Protein AF-A0A7C5D2A4-F1 (afdb_monomer)

Secondary structure (DSSP, 8-state):
-------GGGTTTTGGGSS-TTT--TT-GGGTT--SS-SS--HHHHHHHT--TT-SSSSSSSS-HHHHHHHT--TT-TTTGGG-----

Sequence (88 aa):
MKNLSIALGSMLALAALMGMAAALNPLSDSDWDYDPDMDGLTNLDEFLAGSDPNNWDTDGDGLPDGWEVDNSLDPTDPLDAEDDNDYF

Solvent-accessible surface area (backbone atoms only — not comparable to full-atom values): 5528 Å² total; per-residue (Å²): 136,92,82,81,84,73,66,71,82,68,60,70,72,55,53,74,71,71,75,66,61,84,64,62,53,92,88,40,83,73,39,42,77,35,48,77,54,72,44,76,41,27,39,47,52,22,64,73,70,70,38,48,53,76,38,40,39,54,50,67,71,79,57,36,34,34,54,28,53,76,70,74,46,58,38,70,43,60,69,64,59,73,79,58,86,75,92,122

Radius of gyration: 14.63 Å; Cα contacts (8 Å, |Δi|>4): 102; chains: 1; bounding box: 36×25×47 Å

Foldseek 3Di:
DDDDPPPLVPVLPPLVVLPLPPQDDSVDPVSQQDQQCPLQHGVVRCSVLVAHSNDQQRCPLPHGCNVCVVVVHRSNDSVSCVPPPPPD

Mean predicted aligned error: 10.57 Å

pLDDT: mean 73.74, std 20.6, range [34.28, 95.88]

Nearest PDB structures (foldseek):
  7c7u-assembly1_A  TM=9.342E-01  e=7.423E-02  Staphylococcus aureus
  7c7r-assembly2_A  TM=8.664E-01  e=8.489E-02  Staphylococcus aureus

Structure (mmCIF, N/CA/C/O backbone):
data_AF-A0A7C5D2A4-F1
#
_entry.id   AF-A0A7C5D2A4-F1
#
loop_
_atom_site.group_PDB
_atom_site.id
_atom_site.type_symbol
_atom_site.label_atom_id
_atom_site.label_alt_id
_atom_site.label_comp_id
_atom_site.label_asym_id
_atom_site.label_entity_id
_atom_site.label_seq_id
_atom_site.pdbx_PDB_ins_code
_atom_site.Cartn_x
_atom_site.Cartn_y
_atom_site.Cartn_z
_atom_site.occupancy
_atom_site.B_iso_or_equiv
_atom_site.auth_seq_id
_atom_site.auth_comp_id
_atom_site.auth_asym_id
_atom_site.auth_atom_id
_atom_site.pdbx_PDB_model_num
ATOM 1 N N . MET A 1 1 ? 3.921 -9.192 -30.197 1.00 41.38 1 MET A N 1
ATOM 2 C CA . MET A 1 1 ? 2.944 -8.099 -29.996 1.00 41.38 1 MET A CA 1
ATOM 3 C C . MET A 1 1 ? 3.616 -7.128 -29.035 1.00 41.38 1 MET A C 1
ATOM 5 O O . MET A 1 1 ? 4.217 -7.598 -28.082 1.00 41.38 1 MET A O 1
ATOM 9 N N . LYS A 1 2 ? 3.762 -5.863 -29.439 1.00 46.53 2 LYS A N 1
ATOM 10 C CA . LYS A 1 2 ? 4.826 -4.934 -29.014 1.00 46.53 2 LYS A CA 1
ATOM 11 C C . LYS A 1 2 ? 4.271 -3.801 -28.145 1.00 46.53 2 LYS A C 1
ATOM 13 O O . LYS A 1 2 ? 3.974 -2.759 -28.719 1.00 46.53 2 LYS A O 1
ATOM 18 N N . ASN A 1 3 ? 4.087 -3.971 -26.837 1.00 37.03 3 ASN A N 1
ATOM 19 C CA . ASN A 1 3 ? 3.609 -2.897 -25.945 1.00 37.03 3 ASN A CA 1
ATOM 20 C C . ASN A 1 3 ? 3.280 -3.516 -24.580 1.00 37.03 3 ASN A C 1
ATOM 22 O O . ASN A 1 3 ? 2.290 -4.224 -24.495 1.00 37.03 3 ASN A O 1
ATOM 26 N N . LEU A 1 4 ? 4.108 -3.374 -23.539 1.00 34.28 4 LEU A N 1
ATOM 27 C CA . LEU A 1 4 ? 3.947 -2.265 -22.592 1.00 34.28 4 LEU A CA 1
ATOM 28 C C . LEU A 1 4 ? 5.227 -2.046 -21.740 1.00 34.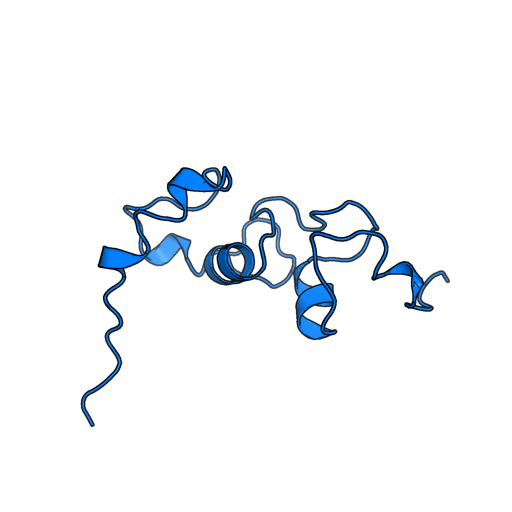28 4 LEU A C 1
ATOM 30 O O . LEU A 1 4 ? 5.230 -2.261 -20.536 1.00 34.28 4 LEU A O 1
ATOM 34 N N . SER A 1 5 ? 6.345 -1.621 -22.341 1.00 45.50 5 SER A N 1
ATOM 35 C CA . SER A 1 5 ? 7.424 -0.994 -21.554 1.00 45.50 5 SER A CA 1
ATOM 36 C C . SER A 1 5 ? 6.966 0.413 -21.181 1.00 45.50 5 SER A C 1
ATOM 38 O O . SER A 1 5 ? 7.282 1.378 -21.880 1.00 45.50 5 SER A O 1
ATOM 40 N N . ILE A 1 6 ? 6.152 0.524 -20.131 1.00 44.00 6 ILE A N 1
ATOM 41 C CA . ILE A 1 6 ? 5.971 1.799 -19.438 1.00 44.00 6 ILE A CA 1
ATOM 42 C C . ILE A 1 6 ? 7.352 2.144 -18.892 1.00 44.00 6 ILE A C 1
ATOM 44 O O . ILE A 1 6 ? 7.988 1.342 -18.216 1.00 44.00 6 ILE A O 1
ATOM 48 N N . ALA A 1 7 ? 7.876 3.290 -19.302 1.00 41.56 7 ALA A N 1
ATOM 49 C CA . ALA A 1 7 ? 9.173 3.749 -18.859 1.00 41.56 7 ALA A CA 1
ATOM 50 C C . ALA A 1 7 ? 9.122 3.991 -17.339 1.00 41.56 7 ALA A C 1
ATOM 52 O O . ALA A 1 7 ? 8.626 5.029 -16.905 1.00 41.56 7 ALA A O 1
ATOM 53 N N . LEU A 1 8 ? 9.683 3.067 -16.544 1.00 46.81 8 LEU A N 1
ATOM 54 C CA . LEU A 1 8 ? 9.949 3.250 -15.105 1.00 46.81 8 LEU A CA 1
ATOM 55 C C . LEU A 1 8 ? 10.698 4.570 -14.821 1.00 46.81 8 LEU A C 1
ATOM 57 O O . LEU A 1 8 ? 10.560 5.159 -13.756 1.00 46.81 8 LEU A O 1
ATOM 61 N N . GLY A 1 9 ? 11.411 5.099 -15.823 1.00 42.78 9 GLY A N 1
ATOM 62 C CA . GLY A 1 9 ? 12.151 6.362 -15.789 1.00 42.78 9 GLY A CA 1
ATOM 63 C C . GLY A 1 9 ? 11.356 7.629 -15.429 1.00 42.78 9 GLY A C 1
ATOM 64 O O . GLY A 1 9 ? 11.984 8.622 -15.071 1.00 42.78 9 GLY A O 1
ATOM 65 N N . SER A 1 10 ? 10.018 7.644 -15.535 1.00 44.78 10 SER A N 1
ATOM 66 C CA . SER A 1 10 ? 9.211 8.867 -15.330 1.00 44.78 10 SER A CA 1
ATOM 67 C C . SER A 1 10 ? 8.335 8.907 -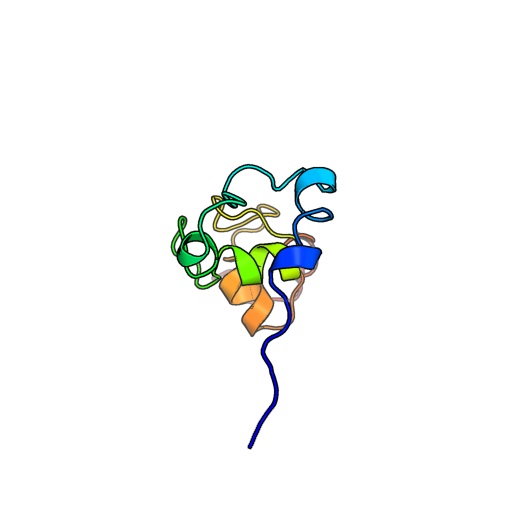14.071 1.00 44.78 10 SER A C 1
ATOM 69 O O . SER A 1 10 ? 7.849 9.986 -13.744 1.00 44.78 10 SER A O 1
ATOM 71 N N . MET A 1 11 ? 8.154 7.801 -13.336 1.00 50.47 11 MET A N 1
ATOM 72 C CA . MET A 1 11 ? 7.496 7.825 -12.008 1.00 50.47 11 MET A CA 1
ATOM 73 C C . MET A 1 11 ? 8.449 8.278 -10.882 1.00 50.47 11 MET A C 1
ATOM 75 O O . MET A 1 11 ? 8.013 8.795 -9.857 1.00 50.47 11 MET A O 1
ATOM 79 N N . LEU A 1 12 ? 9.757 8.196 -11.147 1.00 47.97 12 LEU A N 1
ATOM 80 C CA . LEU A 1 12 ? 10.904 8.555 -10.301 1.00 47.97 12 LEU A CA 1
ATOM 81 C C . LEU A 1 12 ? 10.894 9.950 -9.645 1.00 47.97 12 LEU A C 1
ATOM 83 O O . LEU A 1 12 ? 11.637 10.170 -8.694 1.00 47.97 12 LEU A O 1
ATOM 87 N N . ALA A 1 13 ? 10.106 10.907 -10.140 1.00 46.62 13 ALA A N 1
ATOM 88 C CA . ALA A 1 13 ? 10.097 12.279 -9.620 1.00 46.62 13 ALA A CA 1
ATOM 89 C C . ALA A 1 13 ? 8.904 12.601 -8.703 1.00 46.62 13 ALA A C 1
ATOM 91 O O . ALA A 1 13 ? 8.916 13.651 -8.062 1.00 46.62 13 ALA A O 1
ATOM 92 N N . LEU A 1 14 ? 7.883 11.735 -8.641 1.00 45.69 14 LEU A N 1
ATOM 93 C CA . LEU A 1 14 ? 6.668 11.999 -7.862 1.00 45.69 14 LEU A CA 1
ATOM 94 C C . LEU A 1 14 ? 6.728 11.377 -6.458 1.00 45.69 14 LEU A C 1
ATOM 96 O O . LEU A 1 14 ? 6.361 12.043 -5.495 1.00 45.69 14 LEU A O 1
ATOM 100 N N . ALA A 1 15 ? 7.282 10.165 -6.324 1.00 49.75 15 ALA A N 1
ATOM 101 C CA . ALA A 1 15 ? 7.391 9.466 -5.037 1.00 49.75 15 ALA A CA 1
ATOM 102 C C . ALA A 1 15 ? 8.254 10.214 -4.005 1.00 49.75 15 ALA A C 1
ATOM 104 O O . ALA A 1 15 ? 7.896 10.320 -2.835 1.00 49.75 15 ALA A O 1
ATOM 105 N N . ALA A 1 16 ? 9.339 10.855 -4.450 1.00 47.78 16 ALA A N 1
ATOM 106 C CA . ALA A 1 16 ? 10.200 11.664 -3.585 1.00 47.78 16 ALA A CA 1
ATOM 107 C C . ALA A 1 16 ? 9.520 12.938 -3.031 1.00 47.78 16 ALA A C 1
ATOM 109 O O . ALA A 1 16 ? 10.067 13.570 -2.127 1.00 47.78 16 ALA A O 1
ATOM 110 N N . LEU A 1 17 ? 8.359 13.339 -3.567 1.00 46.91 17 LEU A N 1
ATOM 111 C CA . LEU A 1 17 ? 7.629 14.533 -3.133 1.00 46.91 17 LEU A CA 1
ATOM 112 C C . LEU A 1 17 ? 6.531 14.237 -2.095 1.00 46.91 17 LEU A C 1
ATOM 114 O O . LEU A 1 17 ? 6.096 15.175 -1.431 1.00 46.91 17 LEU A O 1
ATOM 118 N N . MET A 1 18 ? 6.100 12.976 -1.949 1.00 51.03 18 MET A N 1
ATOM 119 C CA . MET A 1 18 ? 4.959 12.587 -1.098 1.00 51.03 18 MET A CA 1
ATOM 120 C C . MET A 1 18 ? 5.363 12.083 0.301 1.00 51.03 18 MET A C 1
ATOM 122 O O . MET A 1 18 ? 4.514 11.722 1.100 1.00 51.03 18 MET A O 1
ATOM 126 N N . GLY A 1 19 ? 6.655 12.081 0.645 1.00 50.56 19 GLY A N 1
ATOM 127 C CA . GLY A 1 19 ? 7.118 11.684 1.984 1.00 50.56 19 GLY A CA 1
ATOM 128 C C . GLY A 1 19 ? 7.266 10.173 2.210 1.00 50.56 19 GLY A C 1
ATOM 129 O O . GLY A 1 19 ? 7.892 9.790 3.190 1.00 50.56 19 GLY A O 1
ATOM 130 N N . MET A 1 20 ? 6.843 9.330 1.265 1.00 54.25 20 MET A N 1
ATOM 131 C CA . MET A 1 20 ? 6.938 7.854 1.300 1.00 54.25 20 MET A CA 1
ATOM 132 C C . MET A 1 20 ? 8.343 7.334 0.923 1.00 54.25 20 MET A C 1
ATOM 134 O O . MET A 1 20 ? 8.528 6.268 0.343 1.00 54.25 20 MET A O 1
ATOM 138 N N . ALA A 1 21 ? 9.377 8.134 1.188 1.00 46.72 21 ALA A N 1
ATOM 139 C CA . ALA A 1 21 ? 10.736 7.933 0.683 1.00 46.72 21 ALA A CA 1
ATOM 140 C C . ALA A 1 21 ? 11.536 6.841 1.424 1.00 46.72 21 ALA A C 1
ATOM 142 O O . ALA A 1 21 ? 12.747 6.745 1.219 1.00 46.72 21 ALA A O 1
ATOM 143 N N . ALA A 1 22 ? 10.908 6.066 2.314 1.00 52.25 22 ALA A N 1
ATOM 144 C CA . ALA A 1 22 ? 11.621 5.138 3.187 1.00 52.25 22 ALA A CA 1
ATOM 145 C C . ALA A 1 22 ? 11.896 3.763 2.553 1.00 52.25 22 ALA A C 1
ATOM 147 O O . ALA A 1 22 ? 12.973 3.227 2.810 1.00 52.25 22 ALA A O 1
ATOM 148 N N . ALA A 1 23 ? 11.013 3.228 1.698 1.00 56.06 23 ALA A N 1
ATOM 149 C CA . ALA A 1 23 ? 11.213 1.886 1.127 1.00 56.06 23 ALA A CA 1
ATOM 150 C C . ALA A 1 23 ? 11.594 1.843 -0.352 1.00 56.06 23 ALA A C 1
ATOM 152 O O . ALA A 1 23 ? 12.146 0.848 -0.789 1.00 56.06 23 ALA A O 1
ATOM 153 N N . LEU A 1 24 ? 11.343 2.894 -1.135 1.00 58.84 24 LEU A N 1
ATOM 154 C CA . LEU A 1 24 ? 11.645 2.860 -2.566 1.00 58.84 24 LEU A CA 1
ATOM 155 C C . LEU A 1 24 ? 13.046 3.406 -2.835 1.00 58.84 24 LEU A C 1
ATOM 157 O O . LEU A 1 24 ? 13.257 4.620 -2.899 1.00 58.84 24 LEU A O 1
ATOM 161 N N . ASN A 1 25 ? 14.014 2.521 -3.056 1.00 61.06 25 ASN A N 1
ATOM 162 C CA . ASN A 1 25 ? 15.292 2.879 -3.647 1.00 61.06 25 ASN A CA 1
ATOM 163 C C . ASN A 1 25 ? 15.103 3.146 -5.153 1.00 61.06 25 ASN A C 1
ATOM 165 O O . ASN A 1 25 ? 14.969 2.209 -5.947 1.00 61.06 25 ASN A O 1
ATOM 169 N N . PRO A 1 26 ? 15.202 4.411 -5.603 1.00 55.53 26 PRO A N 1
ATOM 170 C CA . PRO A 1 26 ? 14.974 4.784 -7.000 1.00 55.53 26 PRO A CA 1
ATOM 171 C C . PRO A 1 26 ? 16.000 4.194 -7.984 1.00 55.53 26 PRO A C 1
ATOM 173 O O . PRO A 1 26 ? 15.870 4.365 -9.194 1.00 55.53 26 PRO A O 1
ATOM 176 N N . LEU A 1 27 ? 17.058 3.551 -7.488 1.00 55.38 27 LEU A N 1
ATOM 177 C CA . LEU A 1 27 ? 18.125 2.955 -8.290 1.00 55.38 27 LEU A CA 1
ATOM 178 C C . LEU A 1 27 ? 18.012 1.426 -8.402 1.00 55.38 27 LEU A C 1
ATOM 180 O O . LEU A 1 27 ? 18.905 0.804 -8.980 1.00 55.38 27 LEU A O 1
ATOM 184 N N . SER A 1 28 ? 16.963 0.823 -7.835 1.00 61.69 28 SER A N 1
ATOM 185 C CA . SER A 1 28 ? 16.809 -0.625 -7.714 1.00 61.69 28 SER A CA 1
ATOM 186 C C . SER A 1 28 ? 15.420 -1.058 -8.183 1.00 61.69 28 SER A C 1
ATOM 188 O O . SER A 1 28 ? 14.457 -1.004 -7.428 1.00 61.69 28 SER A O 1
ATOM 190 N N . ASP A 1 29 ? 15.318 -1.531 -9.428 1.00 60.03 29 ASP A N 1
ATOM 191 C CA . ASP A 1 29 ? 14.051 -2.034 -9.988 1.00 60.03 29 ASP A CA 1
ATOM 192 C C . ASP A 1 29 ? 13.490 -3.232 -9.192 1.00 60.03 29 ASP A C 1
ATOM 194 O O . ASP A 1 29 ? 12.292 -3.475 -9.204 1.00 60.03 29 ASP A O 1
ATOM 198 N N . SER A 1 30 ? 14.340 -3.977 -8.473 1.00 68.00 30 SER A N 1
ATOM 199 C CA . SER A 1 30 ? 13.916 -5.112 -7.639 1.00 68.00 30 SER A CA 1
ATOM 200 C C . SER A 1 30 ? 13.248 -4.707 -6.327 1.00 68.00 30 SER A C 1
ATOM 202 O O . SER A 1 30 ? 12.747 -5.573 -5.624 1.00 68.00 30 SER A O 1
ATOM 204 N N . ASP A 1 31 ? 13.302 -3.426 -5.969 1.00 74.81 31 ASP A N 1
ATOM 205 C CA . ASP A 1 31 ? 12.690 -2.915 -4.741 1.00 74.81 31 ASP A CA 1
ATOM 206 C C . ASP A 1 31 ? 11.177 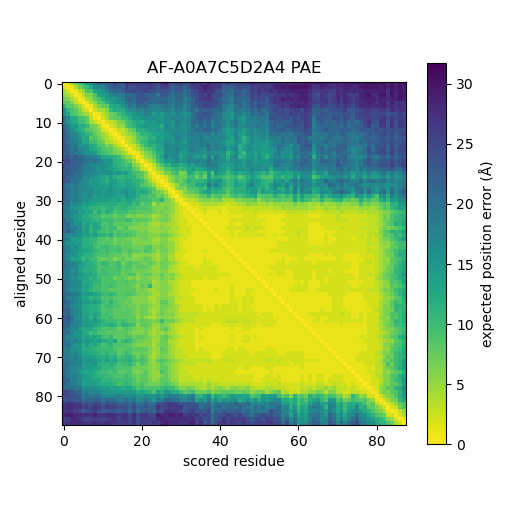-2.741 -4.888 1.00 74.81 31 ASP A C 1
ATOM 208 O O . ASP A 1 31 ? 10.452 -2.712 -3.911 1.00 74.81 31 ASP A O 1
ATOM 212 N N . TRP A 1 32 ? 10.683 -2.633 -6.121 1.00 78.19 32 TRP A N 1
ATOM 213 C CA . TRP A 1 32 ? 9.279 -2.334 -6.402 1.00 78.19 32 TRP A CA 1
ATOM 214 C C . TRP A 1 32 ? 8.367 -3.537 -6.149 1.00 78.19 32 TRP A C 1
ATOM 216 O O . TRP A 1 32 ? 7.204 -3.362 -5.807 1.00 78.19 32 TRP A O 1
ATOM 226 N N . ASP A 1 33 ? 8.916 -4.742 -6.312 1.00 84.44 33 ASP A N 1
ATOM 227 C CA . ASP A 1 33 ? 8.228 -6.017 -6.090 1.00 84.44 33 ASP A CA 1
ATOM 228 C C . ASP A 1 33 ? 8.495 -6.575 -4.675 1.00 84.44 33 ASP A C 1
ATOM 230 O O . ASP A 1 33 ? 8.164 -7.727 -4.392 1.00 84.44 33 ASP A O 1
ATOM 234 N N . TYR A 1 34 ? 9.181 -5.814 -3.814 1.00 86.56 34 TYR A N 1
ATOM 235 C CA . TYR A 1 34 ? 9.469 -6.223 -2.442 1.00 86.56 34 TYR A CA 1
ATOM 236 C C . TYR A 1 34 ? 8.326 -5.795 -1.517 1.00 86.56 34 TYR A C 1
ATOM 238 O O . TYR A 1 34 ? 7.756 -4.730 -1.718 1.00 86.56 34 TYR A O 1
ATOM 246 N N . ASP A 1 35 ? 8.024 -6.643 -0.539 1.00 90.19 35 ASP A N 1
ATOM 247 C CA . ASP A 1 35 ? 6.972 -6.498 0.475 1.00 90.19 35 ASP A CA 1
ATOM 248 C C . ASP A 1 35 ? 7.678 -6.609 1.849 1.00 90.19 35 ASP A C 1
ATOM 250 O O . ASP A 1 35 ? 8.039 -7.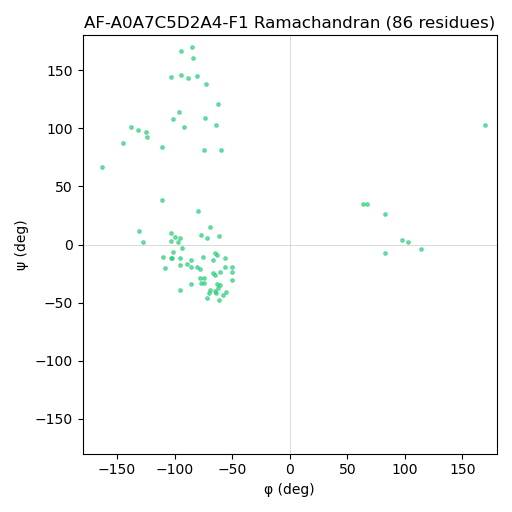720 2.276 1.00 90.19 35 ASP A O 1
ATOM 254 N N . PRO A 1 36 ? 8.088 -5.475 2.454 1.00 89.19 36 PRO A N 1
ATOM 255 C CA . PRO A 1 36 ? 8.932 -5.466 3.649 1.00 89.19 36 PRO A CA 1
ATOM 256 C C . PRO A 1 36 ? 8.214 -5.851 4.944 1.00 89.19 36 PRO A C 1
ATOM 258 O O . PRO A 1 36 ? 8.863 -6.420 5.834 1.00 89.19 36 PRO A O 1
ATOM 261 N N . ASP A 1 37 ? 6.934 -5.521 5.077 1.00 92.88 37 ASP A N 1
ATOM 262 C CA . ASP A 1 37 ? 6.122 -5.735 6.279 1.00 92.88 37 ASP A CA 1
ATOM 263 C C . ASP A 1 37 ? 5.186 -6.949 6.188 1.00 92.88 37 ASP A C 1
ATOM 265 O O . ASP A 1 37 ? 4.700 -7.412 7.225 1.00 92.88 37 ASP A O 1
ATOM 269 N N . MET A 1 38 ? 5.114 -7.581 5.014 1.00 95.81 38 MET A N 1
ATOM 270 C CA . MET A 1 38 ? 4.451 -8.858 4.748 1.00 95.81 38 MET A CA 1
ATOM 271 C C . MET A 1 38 ? 2.931 -8.795 4.883 1.00 95.81 38 MET A C 1
ATOM 273 O O . MET A 1 38 ? 2.314 -9.769 5.339 1.00 95.81 38 MET A O 1
ATOM 277 N N . ASP A 1 39 ? 2.338 -7.669 4.505 1.00 95.19 39 ASP A N 1
ATOM 278 C CA . ASP A 1 39 ? 0.898 -7.427 4.586 1.00 95.19 39 ASP A CA 1
ATOM 279 C C . ASP A 1 39 ? 0.138 -7.870 3.313 1.00 95.19 39 ASP A C 1
ATOM 281 O O . ASP A 1 39 ? -1.068 -8.128 3.357 1.00 95.19 39 ASP A O 1
ATOM 285 N N . GLY A 1 40 ? 0.866 -8.082 2.209 1.00 94.94 40 GLY A N 1
ATOM 286 C CA . GLY A 1 40 ? 0.332 -8.514 0.920 1.00 94.94 40 GLY A CA 1
ATOM 287 C C . GLY A 1 40 ? 0.457 -7.494 -0.213 1.00 94.94 40 GLY A C 1
ATOM 288 O O . GLY A 1 40 ? 0.134 -7.860 -1.350 1.00 94.94 40 GLY A O 1
ATOM 289 N N . LEU A 1 41 ? 0.948 -6.279 0.044 1.00 93.06 41 LEU A N 1
ATOM 290 C CA . LEU A 1 41 ? 1.253 -5.279 -0.977 1.00 93.06 41 LEU A CA 1
ATOM 291 C C . LEU A 1 41 ? 2.758 -5.193 -1.225 1.00 93.06 41 LEU A C 1
ATOM 293 O O . LEU A 1 41 ? 3.587 -5.351 -0.337 1.00 93.06 41 LEU A O 1
ATOM 297 N N . THR A 1 42 ? 3.146 -4.968 -2.480 1.00 91.06 42 THR A N 1
ATOM 298 C CA . THR A 1 42 ? 4.534 -4.591 -2.756 1.00 91.06 42 THR A CA 1
ATOM 299 C C . THR A 1 42 ? 4.709 -3.092 -2.562 1.00 91.06 42 THR A C 1
ATOM 301 O O . THR A 1 42 ? 3.765 -2.327 -2.741 1.00 91.06 42 THR A O 1
ATOM 304 N N . ASN A 1 43 ? 5.950 -2.640 -2.387 1.00 85.50 43 ASN A N 1
ATOM 305 C CA . ASN A 1 43 ? 6.273 -1.215 -2.301 1.00 85.50 43 ASN A CA 1
ATOM 306 C C . ASN A 1 43 ? 5.666 -0.366 -3.447 1.00 85.50 43 ASN A C 1
ATOM 308 O O . ASN A 1 43 ? 5.434 0.835 -3.290 1.00 85.50 43 ASN A O 1
ATOM 312 N N . LEU A 1 44 ? 5.4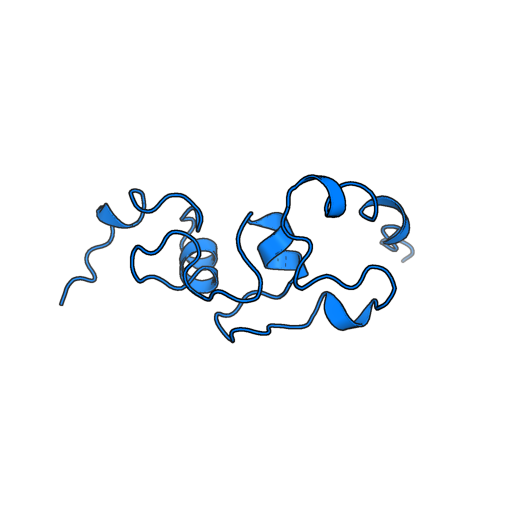82 -0.946 -4.645 1.00 83.00 44 LEU A N 1
ATOM 313 C CA . LEU A 1 44 ? 4.800 -0.277 -5.757 1.00 83.00 44 LEU A CA 1
ATOM 314 C C . LEU A 1 44 ? 3.294 -0.155 -5.516 1.00 83.00 44 LEU A C 1
ATOM 316 O O . LEU A 1 44 ? 2.734 0.905 -5.796 1.00 83.00 44 LEU A O 1
ATOM 320 N N . ASP A 1 45 ? 2.653 -1.229 -5.066 1.00 90.38 45 ASP A N 1
ATOM 321 C CA . ASP A 1 45 ? 1.219 -1.249 -4.795 1.00 90.38 45 ASP A CA 1
ATOM 322 C C . ASP A 1 45 ? 0.878 -0.279 -3.658 1.00 90.38 45 ASP A C 1
ATOM 324 O O . ASP A 1 45 ? -0.029 0.536 -3.810 1.00 90.38 45 ASP A O 1
ATOM 328 N N . GLU A 1 46 ? 1.692 -0.235 -2.607 1.00 91.50 46 GLU A N 1
ATOM 329 C CA . GLU A 1 46 ? 1.543 0.706 -1.488 1.00 91.50 46 GLU A CA 1
ATOM 330 C C . GLU A 1 46 ? 1.749 2.156 -1.913 1.00 91.50 46 GLU A C 1
ATOM 332 O O . GLU A 1 46 ? 0.981 3.051 -1.564 1.00 91.50 46 GLU A O 1
ATOM 337 N N . PHE A 1 47 ? 2.725 2.409 -2.789 1.00 85.88 47 PHE A N 1
ATOM 338 C CA . PHE A 1 47 ? 2.881 3.731 -3.388 1.00 85.88 47 PHE A CA 1
ATOM 339 C C . PHE A 1 47 ? 1.644 4.164 -4.194 1.00 85.88 47 PHE A C 1
ATOM 341 O O . PHE A 1 47 ? 1.329 5.357 -4.250 1.00 85.88 47 PHE A O 1
ATOM 348 N N . LEU A 1 48 ? 0.961 3.221 -4.851 1.00 86.00 48 LEU A N 1
ATOM 349 C CA . LEU A 1 48 ? -0.271 3.491 -5.593 1.00 86.00 48 LEU A CA 1
ATOM 350 C C . LEU A 1 48 ? -1.486 3.651 -4.669 1.00 86.00 48 LEU A C 1
ATOM 352 O O . LEU A 1 48 ? -2.368 4.442 -5.011 1.00 86.00 48 LEU A O 1
ATOM 356 N N . ALA A 1 49 ? -1.518 2.937 -3.542 1.00 87.25 49 ALA A N 1
ATOM 357 C CA . ALA A 1 49 ? -2.567 3.003 -2.527 1.00 87.25 49 ALA A CA 1
ATOM 358 C C . ALA A 1 49 ? -2.441 4.236 -1.618 1.00 87.25 49 ALA A C 1
ATOM 360 O O . ALA A 1 49 ? -3.448 4.777 -1.181 1.00 87.25 49 ALA A O 1
ATOM 361 N N . GLY A 1 50 ? -1.226 4.747 -1.409 1.00 89.31 50 GLY A N 1
ATOM 362 C CA . GLY A 1 50 ? -0.970 5.826 -0.456 1.00 89.31 50 GLY A CA 1
ATOM 363 C C . GLY A 1 50 ? -0.472 5.350 0.912 1.00 89.31 50 GLY A C 1
ATOM 364 O O . GLY A 1 50 ? -0.261 6.210 1.768 1.00 89.31 50 GLY A O 1
ATOM 365 N N . SER A 1 51 ? -0.242 4.046 1.090 1.00 90.69 51 SER A N 1
ATOM 366 C CA . SER A 1 51 ? 0.182 3.420 2.344 1.00 90.69 51 SER A CA 1
ATOM 367 C C . SER A 1 51 ? 1.707 3.442 2.579 1.00 90.69 51 SER A C 1
ATOM 369 O O . SER A 1 51 ? 2.480 3.887 1.714 1.00 90.69 51 SER A O 1
ATOM 371 N N . ASP A 1 52 ? 2.151 3.069 3.787 1.00 90.75 52 ASP A N 1
ATOM 372 C CA . ASP A 1 52 ? 3.560 3.030 4.194 1.00 90.75 52 ASP A CA 1
ATOM 373 C C . ASP A 1 52 ? 4.176 1.624 4.045 1.00 90.75 52 ASP A C 1
ATOM 375 O O . ASP A 1 52 ? 3.921 0.777 4.890 1.00 90.75 52 ASP A O 1
ATOM 379 N N . PRO A 1 53 ? 5.154 1.443 3.135 1.00 90.62 53 PRO A N 1
ATOM 380 C CA . PRO A 1 53 ? 5.841 0.172 2.855 1.00 90.62 53 PRO A CA 1
ATOM 381 C C . PRO A 1 53 ? 6.639 -0.502 3.964 1.00 90.62 53 PRO A C 1
ATOM 383 O O . PRO A 1 53 ? 7.427 -1.415 3.724 1.00 90.62 53 PRO A O 1
ATOM 386 N N . ASN A 1 54 ? 6.565 -0.002 5.188 1.00 92.44 54 ASN A N 1
ATOM 387 C CA . ASN A 1 54 ? 7.173 -0.658 6.342 1.00 92.44 54 ASN A CA 1
ATOM 388 C C . ASN A 1 54 ? 6.191 -0.775 7.508 1.00 92.44 54 ASN A C 1
ATOM 390 O O . ASN A 1 54 ? 6.629 -1.037 8.639 1.00 92.44 54 ASN A O 1
ATOM 394 N N . ASN A 1 55 ? 4.914 -0.510 7.267 1.00 93.62 55 ASN A N 1
ATOM 395 C CA . ASN A 1 55 ? 3.875 -0.522 8.263 1.00 93.62 55 ASN A CA 1
ATOM 396 C C . ASN A 1 55 ? 2.628 -1.203 7.706 1.00 93.62 55 ASN A C 1
ATOM 398 O O . ASN A 1 55 ? 1.816 -0.553 7.074 1.00 93.62 55 ASN A O 1
ATOM 402 N N . TRP A 1 56 ? 2.447 -2.463 8.097 1.00 95.88 56 TRP A N 1
ATOM 403 C CA . TRP A 1 56 ? 1.342 -3.311 7.655 1.00 95.88 56 TRP A CA 1
ATOM 404 C C . TRP A 1 56 ? -0.072 -2.753 7.903 1.00 95.88 56 TRP A C 1
ATOM 406 O O . TRP A 1 56 ? -1.000 -3.379 7.431 1.00 95.88 56 TRP A O 1
ATOM 416 N N . ASP A 1 57 ? -0.236 -1.684 8.687 1.00 95.19 57 ASP A N 1
ATOM 417 C CA . ASP A 1 57 ? -1.499 -1.039 9.092 1.00 95.19 57 ASP A CA 1
ATOM 418 C C . ASP A 1 57 ? -1.230 0.476 9.175 1.00 95.19 57 ASP A C 1
ATOM 420 O O . ASP A 1 57 ? -0.748 1.005 10.193 1.00 95.19 57 ASP A O 1
ATOM 424 N N . THR A 1 58 ? -1.376 1.162 8.045 1.00 95.19 58 THR A N 1
ATOM 425 C CA . THR A 1 58 ? -0.893 2.530 7.839 1.00 95.19 58 THR A CA 1
ATOM 426 C C . THR A 1 58 ? -1.667 3.554 8.657 1.00 95.19 58 THR A C 1
ATOM 428 O O . THR A 1 58 ? -1.058 4.500 9.187 1.00 95.19 58 THR A O 1
ATOM 431 N N . ASP A 1 59 ? -2.979 3.399 8.780 1.00 93.06 59 ASP A N 1
ATOM 432 C CA . ASP A 1 59 ? -3.827 4.336 9.510 1.00 93.06 59 ASP A CA 1
ATOM 433 C C . ASP A 1 59 ? -4.099 3.946 10.972 1.00 93.06 59 ASP A C 1
ATOM 435 O O . ASP A 1 59 ? -4.478 4.810 11.782 1.00 93.06 59 ASP A O 1
ATOM 439 N N . GLY A 1 60 ? -3.751 2.717 11.354 1.00 93.75 60 GLY A N 1
ATOM 440 C CA . GLY A 1 60 ? -3.738 2.242 12.728 1.00 93.75 60 GLY A CA 1
ATOM 441 C C . GLY A 1 60 ? -5.100 1.787 13.238 1.00 93.75 60 GLY A C 1
ATOM 442 O O . GLY A 1 60 ? -5.335 1.892 14.455 1.00 93.75 60 GLY A O 1
ATOM 443 N N . ASP A 1 61 ? -6.001 1.350 12.362 1.00 92.19 61 ASP A N 1
ATOM 444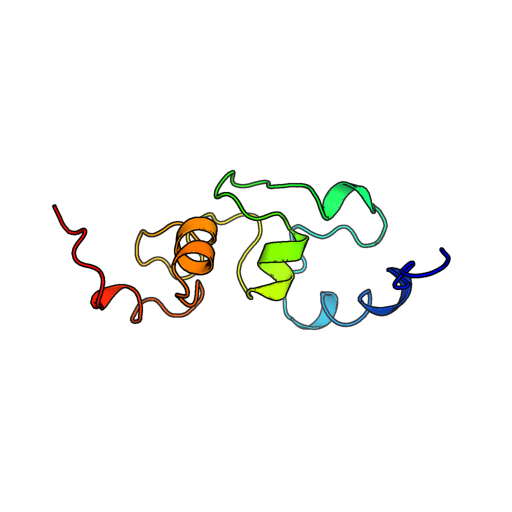 C CA . ASP A 1 61 ? -7.308 0.815 12.746 1.00 92.19 61 ASP A CA 1
ATOM 445 C C . ASP A 1 61 ? -7.291 -0.687 13.093 1.00 92.19 61 ASP A C 1
ATOM 447 O O . ASP A 1 61 ? -8.184 -1.174 13.803 1.00 92.19 61 ASP A O 1
ATOM 451 N N . GLY A 1 62 ? -6.202 -1.378 12.746 1.00 92.12 62 GLY A N 1
ATOM 452 C CA . GLY A 1 62 ? -5.956 -2.783 13.046 1.00 92.12 62 GLY A CA 1
ATOM 453 C C . GLY A 1 62 ? -6.163 -3.743 11.875 1.00 92.12 62 GLY A C 1
ATOM 454 O O . GLY A 1 62 ? -5.996 -4.955 12.085 1.00 92.12 62 GLY A O 1
ATOM 455 N N . LEU A 1 63 ? -6.496 -3.248 10.684 1.00 91.94 63 LEU A N 1
ATOM 456 C CA . LEU A 1 63 ? -6.557 -4.019 9.447 1.00 91.94 63 LEU A CA 1
ATOM 457 C C . LEU A 1 63 ? -5.245 -3.914 8.660 1.00 91.94 63 LEU A C 1
ATOM 459 O O . LEU A 1 63 ? -4.572 -2.894 8.718 1.00 91.94 63 LEU A O 1
ATOM 463 N N . PRO A 1 64 ? -4.830 -4.978 7.946 1.00 95.81 64 PRO A N 1
ATOM 464 C CA . PRO A 1 64 ? -3.681 -4.861 7.064 1.00 95.81 64 PRO A CA 1
ATOM 465 C C . PRO A 1 64 ? -3.976 -4.043 5.798 1.00 95.81 64 PRO A C 1
ATOM 467 O O . PRO A 1 64 ? -4.979 -4.348 5.145 1.00 95.81 64 PRO A O 1
ATOM 470 N N . ASP A 1 65 ? -3.064 -3.167 5.356 1.00 95.00 65 ASP A N 1
ATOM 471 C CA . ASP A 1 65 ? -3.266 -2.326 4.156 1.00 95.00 65 ASP A CA 1
ATOM 472 C C . ASP A 1 65 ? -3.603 -3.182 2.919 1.00 95.00 65 ASP A C 1
ATOM 474 O O . ASP A 1 65 ? -4.510 -2.892 2.128 1.00 95.00 65 ASP A O 1
ATOM 478 N N . GLY A 1 66 ? -2.916 -4.317 2.762 1.00 95.44 66 GLY A N 1
ATOM 479 C CA . GLY A 1 66 ? -3.198 -5.287 1.706 1.00 95.44 66 GLY A CA 1
ATOM 480 C C . GLY A 1 66 ? -4.581 -5.921 1.783 1.00 95.44 66 GLY A C 1
ATOM 481 O O . GLY A 1 66 ? -5.203 -6.180 0.747 1.00 95.44 66 GLY A O 1
ATOM 482 N N . TRP A 1 67 ? -5.104 -6.142 2.988 1.00 95.25 67 TRP A N 1
ATOM 483 C CA . TRP A 1 67 ? -6.470 -6.626 3.168 1.00 95.25 67 TRP A CA 1
ATOM 484 C C . TRP A 1 67 ? -7.493 -5.553 2.794 1.00 95.25 67 TRP A C 1
ATOM 486 O O . TRP A 1 67 ? -8.484 -5.860 2.123 1.00 95.25 67 TRP A O 1
ATOM 496 N N . GLU A 1 68 ? -7.249 -4.309 3.187 1.00 94.50 68 GLU A N 1
ATOM 497 C CA . GLU A 1 68 ? -8.115 -3.168 2.896 1.00 94.50 68 GLU A CA 1
ATOM 498 C C . GLU A 1 68 ? -8.235 -2.928 1.389 1.00 94.50 68 GLU A C 1
ATOM 500 O O . GLU A 1 68 ? -9.347 -2.893 0.846 1.00 94.50 68 GLU A O 1
ATOM 505 N N . VAL A 1 69 ? -7.104 -2.914 0.674 1.00 93.69 69 VAL A N 1
ATOM 506 C CA . VAL A 1 69 ? -7.072 -2.792 -0.793 1.00 93.69 69 VAL A CA 1
ATOM 507 C C . VAL A 1 69 ? -7.861 -3.921 -1.469 1.00 93.69 69 VAL A C 1
ATOM 509 O O . VAL A 1 69 ? -8.659 -3.663 -2.381 1.00 93.69 69 VAL A O 1
ATOM 512 N N . ASP A 1 70 ? -7.706 -5.167 -1.010 1.00 94.38 70 ASP A N 1
ATOM 513 C CA . ASP A 1 70 ? -8.445 -6.323 -1.537 1.00 94.38 70 ASP A CA 1
ATOM 514 C C . ASP A 1 70 ? -9.964 -6.235 -1.277 1.00 94.38 70 ASP A C 1
ATOM 516 O O . ASP A 1 70 ? -10.765 -6.774 -2.056 1.00 94.38 70 ASP A O 1
ATOM 520 N N . ASN A 1 71 ? -10.380 -5.523 -0.225 1.00 91.44 71 ASN A N 1
ATOM 521 C CA . ASN A 1 71 ? -11.784 -5.309 0.145 1.00 91.44 71 ASN A CA 1
ATOM 522 C C . ASN A 1 71 ? -12.348 -3.950 -0.305 1.00 91.44 71 ASN A C 1
ATOM 524 O O . ASN A 1 71 ? -13.525 -3.675 -0.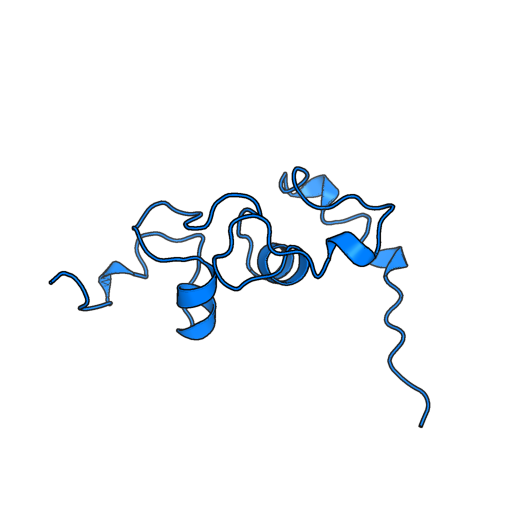069 1.00 91.44 71 ASN A O 1
ATOM 528 N N . SER A 1 72 ? -11.579 -3.171 -1.076 1.00 92.06 72 SER A N 1
ATOM 529 C CA . SER A 1 72 ? -11.962 -1.837 -1.569 1.00 92.06 72 SER A CA 1
ATOM 530 C C . SER A 1 72 ? -12.178 -0.791 -0.465 1.00 92.06 72 SER A C 1
ATOM 532 O O . SER A 1 72 ? -13.048 0.072 -0.622 1.00 92.06 72 SER A O 1
ATOM 534 N N . LEU A 1 73 ? -11.392 -0.886 0.605 1.00 91.25 73 LEU A N 1
ATOM 535 C CA . LEU A 1 73 ? -11.204 0.137 1.635 1.00 91.25 73 LEU A CA 1
ATOM 536 C C . LEU A 1 73 ? -9.970 1.006 1.311 1.00 91.25 73 LEU A C 1
ATOM 538 O O . LEU A 1 73 ? -9.209 0.697 0.384 1.00 91.25 73 LEU A O 1
ATOM 542 N N . ASP A 1 74 ? -9.836 2.130 2.002 1.00 92.19 74 ASP A N 1
ATOM 543 C CA . ASP A 1 74 ? -8.744 3.095 1.907 1.00 92.19 74 ASP A CA 1
ATOM 544 C C . ASP A 1 74 ? -7.775 2.881 3.082 1.00 92.19 74 ASP A C 1
ATOM 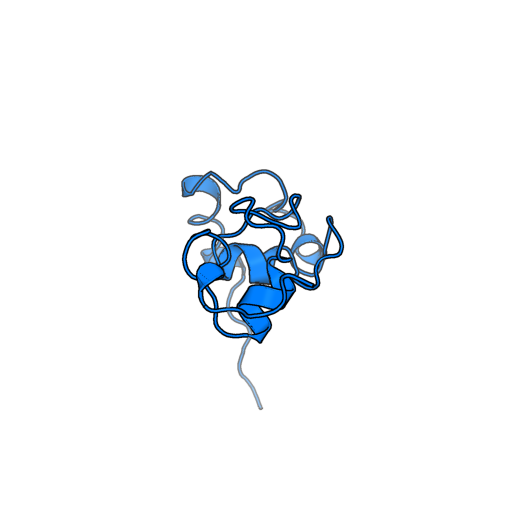546 O O . ASP A 1 74 ? -8.099 3.325 4.177 1.00 92.19 74 ASP A O 1
ATOM 550 N N . PRO A 1 75 ? -6.562 2.330 2.852 1.00 93.00 75 PRO A N 1
ATOM 551 C CA . PRO A 1 75 ? -5.582 2.012 3.907 1.00 93.00 75 PRO A CA 1
ATOM 552 C C . PRO A 1 75 ? -4.962 3.248 4.585 1.00 93.00 75 PRO A C 1
ATOM 554 O O . PRO A 1 75 ? -3.878 3.223 5.166 1.00 93.00 75 PRO A O 1
ATOM 557 N N . THR A 1 76 ? -5.567 4.416 4.389 1.00 93.56 76 THR A N 1
ATOM 558 C CA . THR A 1 76 ? -5.143 5.687 4.970 1.00 93.56 76 THR A CA 1
ATOM 559 C C . THR A 1 76 ? -6.280 6.410 5.700 1.00 93.56 76 THR A C 1
ATOM 561 O O . THR A 1 76 ? -6.065 7.529 6.194 1.00 93.56 76 THR A O 1
ATOM 564 N N . ASP A 1 77 ? -7.476 5.814 5.763 1.00 91.88 77 ASP A N 1
ATOM 565 C CA . ASP A 1 77 ? -8.662 6.357 6.425 1.00 91.88 77 ASP A CA 1
ATOM 566 C C . ASP A 1 77 ? -9.241 5.371 7.463 1.00 91.88 77 ASP A C 1
ATOM 568 O O . ASP A 1 77 ? -10.152 4.606 7.145 1.00 91.88 77 ASP A O 1
ATOM 572 N N . PRO A 1 78 ? -8.893 5.525 8.759 1.00 90.06 78 PRO A N 1
ATOM 573 C CA . PRO A 1 78 ? -9.194 4.534 9.801 1.00 90.06 78 PRO A CA 1
ATOM 574 C C . PRO A 1 78 ? -10.687 4.465 10.175 1.00 90.06 78 PRO A C 1
ATOM 576 O O . PRO A 1 78 ? -11.078 3.887 11.190 1.00 90.06 78 PRO A O 1
ATOM 579 N N . LEU A 1 79 ? -11.540 5.204 9.459 1.00 87.50 79 LEU A N 1
ATOM 580 C CA . LEU A 1 79 ? -12.983 5.277 9.671 1.00 87.50 79 LEU A CA 1
ATOM 581 C C . LEU A 1 79 ? -13.776 4.473 8.642 1.00 87.50 79 LEU A C 1
ATOM 583 O O . LEU A 1 79 ? -14.988 4.321 8.834 1.00 87.50 79 LEU A O 1
ATOM 587 N N . ASP A 1 80 ? -13.160 4.007 7.556 1.00 83.12 80 ASP A N 1
ATOM 588 C CA . ASP A 1 80 ? -13.864 3.210 6.552 1.00 83.12 80 ASP A CA 1
ATOM 589 C C . ASP A 1 80 ? -13.897 1.708 6.900 1.00 83.12 80 ASP A C 1
ATOM 591 O O . ASP A 1 80 ? -14.850 1.018 6.517 1.00 83.12 80 ASP A O 1
ATOM 595 N N . ALA A 1 81 ? -12.996 1.276 7.786 1.00 70.56 81 ALA A N 1
ATOM 596 C CA . ALA A 1 81 ? -13.058 0.018 8.518 1.00 70.56 81 ALA A CA 1
ATOM 597 C C . ALA A 1 81 ? -14.211 -0.070 9.522 1.00 70.56 81 ALA A C 1
ATOM 599 O O . ALA A 1 81 ? -14.690 -1.161 9.801 1.00 70.56 81 ALA A O 1
ATOM 600 N N . GLU A 1 82 ? -14.750 1.042 10.047 1.00 63.88 82 GLU A N 1
ATOM 601 C CA . GLU A 1 82 ? -15.852 0.977 11.031 1.00 63.88 82 GLU A CA 1
ATOM 602 C C . GLU A 1 82 ? -17.159 0.355 10.468 1.00 63.88 82 GLU A C 1
ATOM 604 O O . GLU A 1 82 ? -18.098 0.100 11.234 1.00 63.88 82 GLU A O 1
ATOM 609 N N . ASP A 1 83 ? -17.252 0.113 9.151 1.00 57.84 83 ASP A N 1
ATOM 610 C CA . ASP A 1 83 ? -18.357 -0.634 8.521 1.00 57.84 83 ASP A CA 1
ATOM 611 C C . ASP A 1 83 ? -18.060 -2.143 8.356 1.00 57.84 83 ASP A C 1
ATOM 613 O O . ASP A 1 83 ? -18.935 -2.921 7.942 1.00 57.84 83 ASP A O 1
ATOM 617 N N . ASP A 1 84 ? -16.861 -2.598 8.723 1.00 55.16 84 ASP A N 1
ATOM 618 C CA . ASP A 1 84 ? -16.549 -4.011 8.850 1.00 55.16 84 ASP A CA 1
ATOM 619 C C . ASP A 1 84 ? -17.052 -4.571 10.195 1.00 55.16 84 AS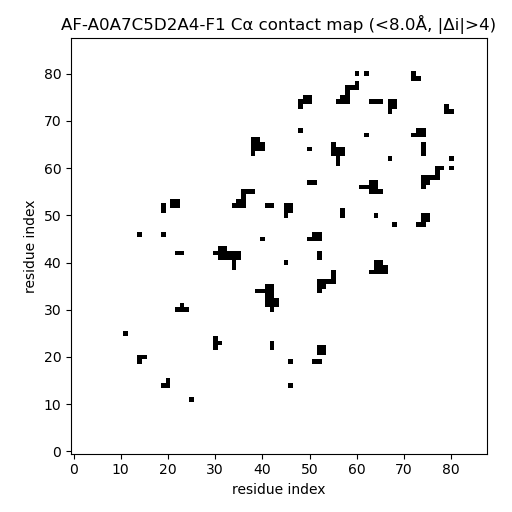P A C 1
ATOM 621 O O . ASP A 1 84 ? -17.223 -3.904 11.213 1.00 55.16 84 ASP A O 1
ATOM 625 N N . ASN A 1 85 ? -17.495 -5.821 10.167 1.00 50.50 85 ASN A N 1
ATOM 626 C CA . ASN A 1 85 ? -18.114 -6.485 11.316 1.00 50.50 85 ASN A CA 1
ATOM 627 C C . ASN A 1 85 ? -17.198 -7.589 11.847 1.00 50.50 85 ASN A C 1
ATOM 629 O O . ASN A 1 85 ? -17.687 -8.668 12.204 1.00 50.50 85 ASN A O 1
ATOM 633 N N . ASP A 1 86 ? -15.885 -7.372 11.859 1.00 59.47 86 ASP A N 1
ATOM 634 C CA . ASP A 1 86 ? -14.925 -8.387 12.299 1.00 59.47 86 ASP A CA 1
ATOM 635 C C . ASP A 1 86 ? -14.355 -8.162 13.715 1.00 59.47 86 ASP A C 1
ATOM 637 O O . ASP A 1 86 ? -13.560 -8.974 14.190 1.00 59.47 86 ASP A O 1
ATOM 641 N N . TYR A 1 87 ? -14.924 -7.217 14.480 1.00 45.41 87 TYR A N 1
ATOM 642 C CA . TYR A 1 87 ? -14.862 -7.195 15.951 1.00 45.41 87 TYR A CA 1
ATOM 643 C C . TYR A 1 87 ? -15.492 -8.467 16.571 1.00 45.41 87 TYR A C 1
ATOM 645 O O . TYR A 1 87 ? -16.635 -8.460 17.048 1.00 45.41 87 TYR A O 1
ATOM 653 N N . PHE A 1 88 ? -14.738 -9.570 16.613 1.00 52.19 88 PHE A N 1
ATOM 654 C CA . PHE A 1 88 ? -15.040 -10.768 17.408 1.00 52.19 88 PHE A CA 1
ATOM 655 C C . PHE A 1 88 ? -13.824 -11.346 18.135 1.00 52.19 88 PHE A C 1
ATOM 657 O O . PHE A 1 88 ? -12.817 -11.689 17.482 1.00 52.19 88 PHE A O 1
#